Protein AF-A0A7X0JDH4-F1 (afdb_monomer_lite)

Secondary structure (DSSP, 8-state):
----PPPPHHHHHHHHHHHHHHHHHHHHHHHHSTTGGG-HHHHHHHHHHHHHHHHHHHHHHHHHHHTT--SHHHHHHHHHHHHHHHHHHHHHHHHHHHH-SGGGGTTHHHHHHHHHHHHHHHHHHHHHHHHHHHHHS-----S-STTSTTSS----

Structure (mmCIF, N/CA/C/O backbone):
data_AF-A0A7X0JDH4-F1
#
_entry.id   AF-A0A7X0JDH4-F1
#
loop_
_atom_site.group_PDB
_atom_site.id
_atom_site.type_symbol
_atom_site.label_atom_id
_atom_site.label_alt_id
_atom_site.label_comp_id
_atom_site.label_asym_id
_atom_site.label_entity_id
_atom_site.label_seq_id
_atom_site.pdbx_PDB_ins_code
_atom_site.Cartn_x
_atom_site.Cartn_y
_atom_site.Cartn_z
_atom_site.occupancy
_atom_site.B_iso_or_equiv
_atom_site.auth_seq_id
_atom_site.auth_comp_id
_atom_site.auth_asym_id
_atom_site.auth_atom_id
_atom_site.pdbx_PDB_model_num
ATOM 1 N N . MET A 1 1 ? 18.873 31.827 -4.641 1.00 37.28 1 MET A N 1
ATOM 2 C CA . MET A 1 1 ? 17.718 31.047 -5.136 1.00 37.28 1 MET A CA 1
ATOM 3 C C . MET A 1 1 ? 18.143 29.590 -5.223 1.00 37.28 1 MET A C 1
ATOM 5 O O . MET A 1 1 ? 18.800 29.205 -6.179 1.00 37.28 1 MET A O 1
ATOM 9 N N . THR A 1 2 ? 17.878 28.804 -4.184 1.00 42.50 2 THR A N 1
ATOM 10 C CA . THR A 1 2 ? 18.167 27.365 -4.154 1.00 42.50 2 THR A CA 1
ATOM 11 C C . THR A 1 2 ? 17.162 26.661 -5.059 1.00 42.50 2 THR A C 1
ATOM 13 O O . THR A 1 2 ? 16.007 26.462 -4.687 1.00 42.50 2 THR A O 1
ATOM 16 N N . GLY A 1 3 ? 17.576 26.345 -6.287 1.00 46.75 3 GLY A N 1
ATOM 17 C CA . GLY A 1 3 ? 16.798 25.482 -7.167 1.00 46.75 3 GLY A CA 1
ATOM 18 C C . GLY A 1 3 ? 16.608 24.139 -6.473 1.00 46.75 3 GLY A C 1
ATOM 19 O O . GLY A 1 3 ? 17.588 23.461 -6.175 1.00 46.75 3 GLY A O 1
ATOM 20 N N . LYS A 1 4 ? 15.363 23.769 -6.157 1.00 49.62 4 LYS A N 1
ATOM 21 C CA . LYS A 1 4 ? 15.059 22.412 -5.694 1.00 49.62 4 LYS A CA 1
ATOM 22 C C . LYS A 1 4 ? 15.510 21.458 -6.799 1.00 49.62 4 LYS A C 1
ATOM 24 O O . LYS A 1 4 ? 14.897 21.452 -7.865 1.00 49.62 4 LYS A O 1
ATOM 29 N N . MET A 1 5 ? 16.581 20.698 -6.565 1.00 58.62 5 MET A N 1
ATOM 30 C CA . MET A 1 5 ? 16.948 19.584 -7.438 1.00 58.62 5 MET A CA 1
ATOM 31 C C . MET A 1 5 ? 15.709 18.704 -7.617 1.00 58.62 5 MET A C 1
ATOM 33 O O . MET A 1 5 ? 15.081 18.299 -6.636 1.00 58.62 5 MET A O 1
ATOM 37 N N . GLN A 1 6 ? 15.308 18.478 -8.869 1.00 76.00 6 GLN A N 1
ATOM 38 C CA . GLN A 1 6 ? 14.227 17.549 -9.167 1.00 76.00 6 GLN A CA 1
ATOM 39 C C . GLN A 1 6 ? 14.699 16.145 -8.798 1.00 76.00 6 GLN A C 1
ATOM 41 O O . GLN A 1 6 ? 15.737 15.705 -9.283 1.00 76.00 6 GLN A O 1
ATOM 46 N N . GLN A 1 7 ? 13.938 15.465 -7.942 1.00 80.44 7 GLN A N 1
ATOM 47 C CA . GLN A 1 7 ? 14.248 14.096 -7.545 1.00 80.44 7 GLN A CA 1
ATOM 48 C C . GLN A 1 7 ? 14.288 13.167 -8.765 1.00 80.44 7 GLN A C 1
ATOM 50 O O . GLN A 1 7 ? 13.411 13.248 -9.640 1.00 80.44 7 GLN A O 1
ATOM 55 N N . THR A 1 8 ? 15.253 12.249 -8.794 1.00 87.69 8 THR A N 1
ATOM 56 C CA . THR A 1 8 ? 15.337 11.210 -9.828 1.00 87.69 8 THR A CA 1
ATOM 57 C C . THR A 1 8 ? 14.169 10.221 -9.717 1.00 87.69 8 THR A C 1
ATOM 59 O O . THR A 1 8 ? 13.437 10.179 -8.723 1.00 87.69 8 THR A O 1
ATOM 62 N N . LYS A 1 9 ? 13.939 9.407 -10.759 1.00 88.19 9 LYS A N 1
ATOM 63 C CA . LYS A 1 9 ? 12.885 8.375 -10.716 1.00 88.19 9 LYS A CA 1
ATOM 64 C C . LYS A 1 9 ? 13.132 7.365 -9.575 1.00 88.19 9 LYS A C 1
ATOM 66 O O . LYS A 1 9 ? 12.176 7.125 -8.834 1.00 88.19 9 LYS A O 1
ATOM 71 N N . PRO A 1 10 ? 14.358 6.845 -9.361 1.00 89.06 10 PRO A N 1
ATOM 72 C CA . PRO A 1 10 ? 14.675 6.027 -8.187 1.00 89.06 10 PRO A CA 1
ATOM 73 C C . PRO A 1 10 ? 14.413 6.723 -6.847 1.00 89.06 10 PRO A C 1
ATOM 75 O O . PRO A 1 10 ? 13.790 6.134 -5.965 1.00 89.06 10 PRO A O 1
ATOM 78 N N . GLU A 1 11 ? 14.804 7.991 -6.693 1.00 90.88 11 GLU A N 1
ATOM 79 C CA . GLU A 1 11 ? 14.575 8.744 -5.449 1.00 90.88 11 GLU A CA 1
ATOM 80 C C . GLU A 1 11 ? 13.083 8.930 -5.152 1.00 90.88 11 GLU A C 1
ATOM 82 O O . GLU A 1 11 ? 12.639 8.789 -4.007 1.00 90.88 11 GLU A O 1
ATOM 87 N N . ARG A 1 12 ? 12.284 9.210 -6.188 1.00 91.81 12 ARG A N 1
ATOM 88 C CA . ARG A 1 12 ? 10.823 9.300 -6.065 1.00 91.81 12 ARG A CA 1
ATOM 89 C C . ARG A 1 12 ? 10.209 7.947 -5.719 1.00 91.81 12 ARG A C 1
ATOM 91 O O . ARG A 1 12 ? 9.334 7.901 -4.857 1.00 91.81 12 ARG A O 1
ATOM 98 N N . LEU A 1 13 ? 10.670 6.861 -6.346 1.00 93.19 13 LEU A N 1
ATOM 99 C CA . LEU A 1 13 ? 10.230 5.500 -6.029 1.00 93.19 13 LEU A CA 1
ATOM 100 C C . LEU A 1 13 ? 10.500 5.171 -4.555 1.00 93.19 13 LEU A C 1
ATOM 102 O O . LEU A 1 13 ? 9.583 4.770 -3.836 1.00 93.19 13 LEU A O 1
ATOM 106 N N . ALA A 1 14 ? 11.725 5.415 -4.086 1.00 94.19 14 ALA A N 1
ATOM 107 C CA . ALA A 1 14 ? 12.122 5.199 -2.698 1.00 94.19 14 ALA A CA 1
ATOM 108 C C . ALA A 1 14 ? 11.300 6.060 -1.726 1.00 94.19 14 ALA A C 1
ATOM 110 O O . ALA A 1 14 ? 10.807 5.552 -0.720 1.00 94.19 14 ALA A O 1
ATOM 111 N N . SER A 1 15 ? 11.076 7.336 -2.058 1.00 95.00 15 SER A N 1
ATOM 112 C CA . SER A 1 15 ? 10.285 8.260 -1.233 1.00 95.00 15 SER A CA 1
ATOM 113 C C . SER A 1 15 ? 8.836 7.790 -1.067 1.00 95.00 15 SER A C 1
ATOM 115 O O . SER A 1 15 ? 8.317 7.771 0.049 1.00 95.00 15 SER A O 1
ATOM 117 N N . TRP A 1 16 ? 8.181 7.363 -2.153 1.00 96.44 16 TRP A N 1
ATOM 118 C CA . TRP A 1 16 ? 6.817 6.830 -2.079 1.00 96.44 16 TRP A CA 1
ATOM 119 C C . TRP A 1 16 ? 6.743 5.522 -1.294 1.00 96.44 16 TRP A C 1
ATOM 121 O O . TRP A 1 16 ? 5.837 5.345 -0.480 1.00 96.44 16 TRP A O 1
ATOM 131 N N . THR A 1 17 ? 7.718 4.637 -1.502 1.00 97.56 17 THR A N 1
ATOM 132 C CA . THR A 1 17 ? 7.833 3.366 -0.776 1.00 97.56 17 THR A CA 1
ATOM 133 C C . THR A 1 17 ? 7.938 3.615 0.724 1.00 97.56 17 THR A C 1
ATOM 135 O O . THR A 1 17 ? 7.154 3.075 1.502 1.00 97.56 17 THR A O 1
ATOM 138 N N . ALA A 1 18 ? 8.857 4.493 1.134 1.00 97.81 18 ALA A N 1
ATOM 139 C CA . ALA A 1 18 ? 9.057 4.853 2.532 1.00 97.81 18 ALA A CA 1
ATOM 140 C C . ALA A 1 18 ? 7.799 5.484 3.148 1.00 97.81 18 ALA A C 1
ATOM 142 O O . ALA A 1 18 ? 7.426 5.134 4.267 1.00 97.81 18 ALA A O 1
ATOM 143 N N . ALA A 1 19 ? 7.108 6.362 2.413 1.00 97.94 19 ALA A N 1
ATOM 144 C CA . ALA A 1 19 ? 5.871 6.979 2.884 1.00 97.94 19 ALA A CA 1
ATOM 145 C C . ALA A 1 19 ? 4.769 5.941 3.153 1.00 97.94 19 ALA A C 1
ATOM 147 O O . ALA A 1 19 ? 4.132 5.986 4.205 1.00 97.94 19 ALA A O 1
ATOM 148 N N . ILE A 1 20 ? 4.565 4.985 2.239 1.00 98.38 20 ILE A N 1
ATOM 149 C CA . ILE A 1 20 ? 3.580 3.908 2.419 1.00 98.38 20 ILE A CA 1
ATOM 150 C C . ILE A 1 20 ? 3.937 3.045 3.629 1.00 98.38 20 ILE A C 1
ATOM 152 O O . ILE A 1 20 ? 3.083 2.808 4.484 1.00 98.38 20 ILE A O 1
ATOM 156 N N . LEU A 1 21 ? 5.193 2.599 3.717 1.00 98.50 21 LEU A N 1
ATOM 157 C CA . LEU A 1 21 ? 5.640 1.725 4.802 1.00 98.50 21 LEU A CA 1
ATOM 158 C C . LEU A 1 21 ? 5.510 2.401 6.167 1.00 98.50 21 LEU A C 1
ATOM 160 O O . LEU A 1 21 ? 5.047 1.760 7.104 1.00 98.50 21 LEU A O 1
ATOM 164 N N . ARG A 1 22 ? 5.820 3.698 6.256 1.00 98.38 22 ARG A N 1
ATOM 165 C CA . ARG A 1 22 ? 5.637 4.475 7.484 1.00 98.38 22 ARG A CA 1
ATOM 166 C C . ARG A 1 22 ? 4.169 4.571 7.897 1.00 98.38 22 ARG A C 1
ATOM 168 O O . ARG A 1 22 ? 3.850 4.336 9.053 1.00 98.38 22 ARG A O 1
ATOM 175 N N . ILE A 1 23 ? 3.262 4.859 6.959 1.00 98.06 23 ILE A N 1
ATOM 176 C CA . ILE A 1 23 ? 1.820 4.910 7.261 1.00 98.06 23 ILE A CA 1
ATOM 177 C C . ILE A 1 23 ? 1.322 3.549 7.768 1.00 98.06 23 ILE A C 1
ATOM 179 O O . ILE A 1 23 ? 0.498 3.498 8.683 1.00 98.06 23 ILE A O 1
ATOM 183 N N . ILE A 1 24 ? 1.802 2.454 7.168 1.00 97.88 24 ILE A N 1
ATOM 184 C CA . ILE A 1 24 ? 1.472 1.092 7.602 1.00 97.88 24 ILE A CA 1
ATOM 185 C C . ILE A 1 24 ? 1.999 0.834 9.015 1.00 97.88 24 ILE A C 1
ATOM 187 O O . ILE A 1 24 ? 1.242 0.356 9.855 1.00 97.88 24 ILE A O 1
ATOM 191 N N . GLU A 1 25 ? 3.259 1.169 9.283 1.00 97.94 25 GLU A N 1
ATOM 192 C CA . GLU A 1 25 ? 3.889 0.998 10.592 1.00 97.94 25 GLU A CA 1
ATOM 193 C C . GLU A 1 25 ? 3.148 1.779 11.684 1.00 97.94 25 GLU A C 1
ATOM 195 O O . GLU A 1 25 ? 2.697 1.178 12.662 1.00 97.94 25 GLU A O 1
ATOM 200 N N . ASP A 1 26 ? 2.913 3.078 11.472 1.00 96.25 26 ASP A N 1
ATOM 201 C CA . ASP A 1 26 ? 2.183 3.944 12.406 1.00 96.25 26 ASP A 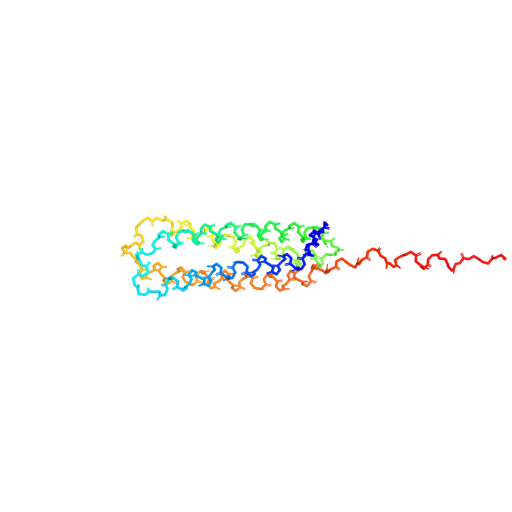CA 1
ATOM 202 C C . ASP A 1 26 ? 0.787 3.374 12.708 1.00 96.25 26 ASP A C 1
ATOM 204 O O . ASP A 1 26 ? 0.326 3.318 13.853 1.00 96.25 26 ASP A O 1
ATOM 208 N N . LYS A 1 27 ? 0.112 2.872 11.671 1.00 94.31 27 LYS A N 1
ATOM 209 C CA . LYS A 1 27 ? -1.199 2.250 11.818 1.00 94.31 27 LYS A CA 1
ATOM 210 C C . LYS A 1 27 ? -1.150 0.925 12.576 1.00 94.31 27 LYS A C 1
ATOM 212 O O . LYS A 1 27 ? -2.051 0.653 13.369 1.00 94.31 27 LYS A O 1
ATOM 217 N N . GLN A 1 28 ? -0.147 0.089 12.326 1.00 94.94 28 GLN A N 1
ATOM 218 C CA . GLN A 1 28 ? 0.027 -1.164 13.054 1.00 94.94 28 GLN A CA 1
ATOM 219 C C . GLN A 1 28 ? 0.313 -0.921 14.534 1.00 94.94 28 GLN A C 1
ATOM 221 O O . GLN A 1 28 ? -0.211 -1.654 15.370 1.00 94.94 28 GLN A O 1
ATOM 226 N N . VAL A 1 29 ? 1.086 0.117 14.867 1.00 94.62 29 VAL A N 1
ATOM 227 C CA . VAL A 1 29 ? 1.282 0.542 16.259 1.00 94.62 29 VAL A CA 1
ATOM 228 C C . VAL A 1 29 ? -0.068 0.851 16.901 1.00 94.62 29 VAL A C 1
ATOM 230 O O . VAL A 1 29 ? -0.386 0.261 17.930 1.00 94.62 29 VAL A O 1
ATOM 233 N N . LEU A 1 30 ? -0.905 1.674 16.257 1.00 91.56 30 LEU A N 1
ATOM 234 C CA . LEU A 1 30 ? -2.245 1.991 16.769 1.00 91.56 30 LEU A CA 1
ATOM 235 C C . LEU A 1 30 ? -3.140 0.759 16.922 1.00 91.56 30 LEU A C 1
ATOM 237 O O . LEU A 1 30 ? -3.852 0.646 17.915 1.00 91.56 30 LEU A O 1
ATOM 241 N N . LEU A 1 31 ? -3.107 -0.169 15.961 1.00 90.62 31 LEU A N 1
ATOM 242 C CA . LEU A 1 31 ? -3.880 -1.410 16.039 1.00 90.62 31 LEU A CA 1
ATOM 243 C C . LEU A 1 31 ? -3.431 -2.303 17.198 1.00 90.62 31 LEU A C 1
ATOM 245 O O . LEU A 1 31 ? -4.251 -3.064 17.691 1.00 90.62 31 LEU A O 1
ATOM 249 N N . ARG A 1 32 ? -2.171 -2.235 17.639 1.00 90.75 32 ARG A N 1
ATOM 250 C CA . ARG A 1 32 ? -1.635 -3.050 18.746 1.00 90.75 32 ARG A CA 1
ATOM 251 C C . ARG A 1 32 ? -1.852 -2.428 20.127 1.00 90.75 32 ARG A C 1
ATOM 253 O O . ARG A 1 32 ? -1.617 -3.110 21.122 1.00 90.75 32 ARG A O 1
ATOM 260 N N . LEU A 1 33 ? -2.280 -1.167 20.209 1.00 89.25 33 LEU A N 1
ATOM 261 C CA . LEU A 1 33 ? -2.505 -0.509 21.493 1.00 89.25 33 LEU A CA 1
ATOM 262 C C . LEU A 1 33 ? -3.643 -1.181 22.281 1.00 89.25 33 LEU A C 1
ATOM 264 O O . LEU A 1 33 ? -4.675 -1.544 21.702 1.00 89.25 33 LEU A O 1
ATOM 268 N N . PRO A 1 34 ? -3.517 -1.277 23.616 1.00 80.31 34 PRO A N 1
ATOM 269 C CA . PRO A 1 34 ? -4.667 -1.522 24.475 1.00 80.31 34 PRO A CA 1
ATOM 270 C C . PRO A 1 34 ? -5.744 -0.467 24.187 1.00 80.31 34 PRO A C 1
ATOM 272 O O . PRO A 1 34 ? -5.435 0.715 24.072 1.00 80.31 34 PRO A O 1
ATOM 275 N N . ALA A 1 35 ? -7.002 -0.889 24.042 1.00 81.94 35 ALA A N 1
ATOM 276 C CA . ALA A 1 35 ? -8.119 -0.015 23.666 1.00 81.94 35 ALA A CA 1
ATOM 277 C C . ALA A 1 35 ? -8.003 0.649 22.274 1.00 81.94 35 ALA A C 1
ATOM 279 O O . ALA A 1 35 ? -8.571 1.720 22.054 1.00 81.94 35 ALA A O 1
ATOM 280 N N . ALA A 1 36 ? -7.357 -0.002 21.297 1.00 80.19 36 ALA A N 1
ATOM 281 C CA . ALA A 1 36 ? -7.319 0.457 19.902 1.00 80.19 36 ALA A CA 1
ATOM 282 C C . ALA A 1 36 ? -8.709 0.799 19.310 1.00 80.19 36 ALA A C 1
ATOM 284 O O . ALA A 1 36 ? -8.822 1.684 18.459 1.00 80.19 36 ALA A O 1
ATOM 285 N N . SER A 1 37 ? -9.776 0.164 19.814 1.00 80.25 37 SER A N 1
ATOM 286 C CA . SER A 1 37 ? -11.180 0.452 19.481 1.00 80.25 37 SER A CA 1
ATOM 287 C C . SER A 1 37 ? -11.634 1.872 19.830 1.00 80.25 37 SER A C 1
ATOM 289 O O . SER A 1 37 ? -12.652 2.329 19.322 1.00 80.25 37 SER A O 1
ATOM 291 N N . THR A 1 38 ? -10.884 2.600 20.657 1.00 84.06 38 THR A N 1
ATOM 292 C CA . THR A 1 38 ? -11.146 4.008 20.998 1.00 84.06 38 THR A CA 1
ATOM 293 C C . THR A 1 38 ? -10.467 4.983 20.031 1.00 84.06 38 THR A C 1
ATOM 295 O O . THR A 1 38 ? -10.834 6.154 19.955 1.00 84.06 38 THR A O 1
ATOM 298 N N . HIS A 1 39 ? -9.525 4.504 19.212 1.00 85.75 39 HIS A N 1
ATOM 299 C CA . HIS A 1 39 ? -8.757 5.307 18.256 1.00 85.75 39 HIS A CA 1
ATOM 300 C C . HIS A 1 39 ? -9.343 5.275 16.833 1.00 85.75 39 HIS A C 1
ATOM 302 O O . HIS A 1 39 ? -8.622 5.474 15.851 1.00 85.75 39 HIS A O 1
ATOM 308 N N . VAL A 1 40 ? -10.655 5.048 16.692 1.00 82.00 40 VAL A N 1
ATOM 309 C CA . VAL A 1 40 ? -11.339 4.939 15.387 1.00 82.00 40 VAL A CA 1
ATOM 310 C C . VAL A 1 40 ? -11.049 6.124 14.453 1.00 82.00 40 VAL A C 1
ATOM 312 O O . VAL A 1 40 ? -10.706 5.866 13.294 1.00 82.00 40 VAL A O 1
ATOM 315 N N . PRO A 1 41 ? -11.090 7.400 14.901 1.00 85.88 41 PRO A N 1
ATOM 316 C CA . PRO A 1 41 ? -10.778 8.529 14.022 1.00 85.88 41 PRO A CA 1
ATOM 317 C C . PRO A 1 41 ? -9.338 8.504 13.493 1.00 85.88 41 PRO A C 1
ATOM 319 O O . PRO A 1 41 ? -9.107 8.742 12.306 1.00 85.88 41 PRO A O 1
ATOM 322 N N . ALA A 1 42 ? -8.364 8.157 14.339 1.00 89.12 42 ALA A N 1
ATOM 323 C CA . ALA A 1 42 ? -6.963 8.057 13.933 1.00 89.12 42 ALA A CA 1
ATOM 324 C C . ALA A 1 42 ? -6.761 6.914 12.926 1.00 89.12 42 ALA A C 1
ATOM 326 O O . ALA A 1 42 ? -6.153 7.102 11.871 1.00 89.12 42 ALA A O 1
ATOM 327 N N . LEU A 1 43 ? -7.353 5.746 13.184 1.00 88.69 43 LEU A N 1
ATOM 328 C CA . LEU A 1 43 ? -7.281 4.595 12.281 1.00 88.69 43 LEU A CA 1
ATOM 329 C C . LEU A 1 43 ? -7.934 4.868 10.921 1.00 88.69 43 LEU A C 1
ATOM 331 O O . LEU A 1 43 ? -7.419 4.399 9.897 1.00 88.69 43 LEU A O 1
ATOM 335 N N . ALA A 1 44 ? -9.029 5.634 10.900 1.00 87.69 44 ALA A N 1
ATOM 336 C CA . ALA A 1 44 ? -9.669 6.116 9.679 1.00 87.69 44 ALA A CA 1
ATOM 337 C C . ALA A 1 44 ? -8.778 7.112 8.920 1.00 87.69 44 ALA A C 1
ATOM 339 O O . ALA A 1 44 ? -8.616 6.979 7.707 1.00 87.69 44 ALA A O 1
ATOM 340 N N . SER A 1 45 ? -8.130 8.043 9.626 1.00 90.81 45 SER A N 1
ATOM 341 C CA . SER A 1 45 ? -7.152 8.962 9.030 1.00 90.81 45 SER A CA 1
ATOM 342 C C . SER A 1 45 ? -6.002 8.201 8.360 1.00 90.81 45 SER A C 1
ATOM 344 O O . SER A 1 45 ? -5.716 8.430 7.183 1.00 90.81 45 SER A O 1
ATOM 346 N N . HIS A 1 46 ? -5.421 7.204 9.038 1.00 93.06 46 HIS A N 1
ATOM 347 C CA . HIS A 1 46 ? -4.384 6.359 8.440 1.00 93.06 46 HIS A CA 1
ATOM 348 C C . HIS A 1 46 ? -4.895 5.536 7.248 1.00 93.06 46 HIS A C 1
ATOM 350 O O . HIS A 1 46 ? -4.149 5.372 6.286 1.00 93.06 46 HIS A O 1
ATOM 356 N N . ARG A 1 47 ? -6.154 5.046 7.254 1.00 91.62 47 ARG A N 1
ATOM 357 C CA . ARG A 1 47 ? -6.753 4.416 6.050 1.00 91.62 47 ARG A CA 1
ATOM 358 C C . ARG A 1 47 ? -6.692 5.378 4.870 1.00 91.62 47 ARG A C 1
ATOM 360 O O . ARG A 1 47 ? -6.164 5.023 3.825 1.00 91.62 47 ARG A O 1
ATOM 367 N N . TRP A 1 48 ? -7.187 6.596 5.062 1.00 93.19 48 TRP A N 1
ATOM 368 C CA . TRP A 1 48 ? -7.255 7.594 4.000 1.00 93.19 48 TRP A CA 1
ATOM 369 C C . TRP A 1 48 ? -5.875 8.024 3.494 1.00 93.19 48 TRP A C 1
ATOM 371 O O . TRP A 1 48 ? -5.663 8.176 2.289 1.00 93.19 48 TRP A O 1
ATOM 381 N N . GLN A 1 49 ? -4.916 8.210 4.403 1.00 95.94 49 GLN A N 1
ATOM 382 C CA . GLN A 1 49 ? -3.530 8.501 4.040 1.00 95.94 49 GLN A CA 1
ATOM 383 C C . GLN A 1 49 ? -2.920 7.361 3.220 1.00 95.94 49 GLN A C 1
ATOM 385 O O . GLN A 1 49 ? -2.314 7.632 2.183 1.00 95.94 49 GLN A O 1
ATOM 390 N N . LEU A 1 50 ? -3.137 6.108 3.633 1.00 96.69 50 LEU A N 1
ATOM 391 C CA . LEU A 1 50 ? -2.641 4.932 2.921 1.00 96.69 50 LEU A CA 1
ATOM 392 C C . LEU A 1 50 ? -3.244 4.827 1.518 1.00 96.69 50 LEU A C 1
ATOM 394 O O . LEU A 1 50 ? -2.500 4.654 0.557 1.00 96.69 50 LEU A O 1
ATOM 398 N N . THR A 1 51 ? -4.562 5.008 1.379 1.00 96.06 51 THR A N 1
ATOM 399 C CA . THR A 1 51 ? -5.246 5.040 0.075 1.00 96.06 51 THR A CA 1
ATOM 400 C C . THR A 1 51 ? -4.618 6.064 -0.856 1.00 96.06 51 THR A C 1
ATOM 402 O O . THR A 1 51 ? -4.230 5.727 -1.972 1.00 96.06 51 THR A O 1
ATOM 405 N N . LYS A 1 52 ? -4.439 7.303 -0.391 1.00 96.62 52 LYS A N 1
ATOM 406 C CA . LYS A 1 52 ? -3.813 8.354 -1.203 1.00 96.62 52 LYS A CA 1
ATOM 407 C C . LYS A 1 52 ? -2.372 8.010 -1.581 1.00 96.62 52 LYS A C 1
ATOM 409 O O . LYS A 1 52 ? -1.993 8.189 -2.737 1.00 96.62 52 LYS A O 1
ATOM 414 N N . ALA A 1 53 ? -1.580 7.513 -0.633 1.00 97.44 53 ALA A N 1
ATOM 415 C CA . ALA A 1 53 ? -0.185 7.158 -0.871 1.00 97.44 53 ALA A CA 1
ATOM 416 C C . ALA A 1 53 ? -0.051 6.025 -1.903 1.00 97.44 53 ALA A C 1
ATOM 418 O O . ALA A 1 53 ? 0.729 6.158 -2.845 1.00 97.44 53 ALA A O 1
ATOM 419 N N . VAL A 1 54 ? -0.856 4.964 -1.784 1.00 97.56 54 VAL A N 1
ATOM 420 C CA . VAL A 1 54 ? -0.858 3.837 -2.730 1.00 97.56 54 VAL A CA 1
ATOM 421 C C . VAL A 1 54 ? -1.362 4.263 -4.108 1.00 97.56 54 VAL A C 1
ATOM 423 O O . VAL A 1 54 ? -0.741 3.896 -5.101 1.00 97.56 54 VAL A O 1
ATOM 426 N N . CYS A 1 55 ? -2.404 5.095 -4.204 1.00 96.62 55 CYS A N 1
ATOM 427 C CA . CYS A 1 55 ? -2.859 5.630 -5.493 1.00 96.62 55 CYS A CA 1
ATOM 428 C C . CYS A 1 55 ? -1.769 6.456 -6.196 1.00 96.62 55 CYS A C 1
ATOM 430 O O . CYS A 1 55 ? -1.534 6.275 -7.393 1.00 96.62 55 CYS A O 1
ATOM 432 N N . ASN A 1 56 ? -1.069 7.323 -5.458 1.00 96.06 56 ASN A N 1
ATOM 433 C CA . ASN A 1 56 ? 0.024 8.133 -6.004 1.00 96.06 56 ASN A CA 1
ATOM 434 C C . ASN A 1 56 ? 1.221 7.276 -6.431 1.00 96.06 56 ASN A C 1
ATOM 436 O O . ASN A 1 56 ? 1.769 7.477 -7.515 1.00 96.06 56 ASN A O 1
ATOM 440 N N . TYR A 1 57 ? 1.606 6.306 -5.600 1.00 96.06 57 TYR A N 1
ATOM 441 C CA . TYR A 1 57 ? 2.663 5.346 -5.905 1.00 96.06 57 TYR A CA 1
ATOM 442 C C . TYR A 1 57 ? 2.324 4.521 -7.149 1.00 96.06 57 TYR A C 1
ATOM 444 O O . TYR A 1 57 ? 3.129 4.457 -8.076 1.00 96.06 57 TYR A O 1
ATOM 452 N N . ARG A 1 58 ? 1.100 3.989 -7.230 1.00 95.81 58 ARG A N 1
ATOM 453 C CA . ARG A 1 58 ? 0.593 3.259 -8.395 1.00 95.81 58 ARG A CA 1
ATOM 454 C C . ARG A 1 58 ? 0.662 4.094 -9.662 1.00 95.81 58 ARG A C 1
ATOM 456 O O . ARG A 1 58 ? 1.197 3.643 -10.672 1.00 95.81 58 A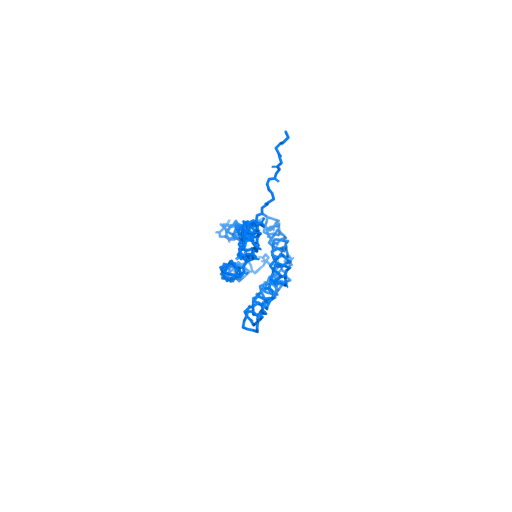RG A O 1
ATOM 463 N N . TRP A 1 59 ? 0.138 5.316 -9.612 1.00 95.06 59 TRP A N 1
ATOM 464 C CA . TRP A 1 59 ? 0.181 6.223 -10.754 1.00 95.06 59 TRP A CA 1
ATOM 465 C C . TRP A 1 59 ? 1.623 6.502 -11.198 1.00 95.06 59 TRP A C 1
ATOM 467 O O . TRP A 1 59 ? 1.923 6.440 -12.394 1.00 95.06 59 TRP A O 1
ATOM 477 N N . PHE A 1 60 ? 2.527 6.750 -10.245 1.00 93.56 60 PHE A N 1
ATOM 478 C CA . PHE A 1 60 ? 3.940 6.986 -10.525 1.00 93.56 60 PHE A CA 1
ATOM 479 C C . PHE A 1 60 ? 4.611 5.771 -11.177 1.00 93.56 60 PHE A C 1
ATOM 481 O O . PHE A 1 60 ? 5.217 5.931 -12.234 1.00 93.56 60 PHE A O 1
ATOM 488 N N . VAL A 1 61 ? 4.484 4.575 -10.591 1.00 91.50 61 VAL A N 1
ATOM 489 C CA . VAL A 1 61 ? 5.103 3.342 -11.107 1.00 91.50 61 VAL A CA 1
ATOM 490 C C . VAL A 1 61 ? 4.612 3.049 -12.524 1.00 91.50 61 VAL A C 1
ATOM 492 O O . VAL A 1 61 ? 5.433 2.885 -13.426 1.00 91.50 61 VAL A O 1
ATOM 495 N N . LYS A 1 62 ? 3.293 3.087 -12.762 1.00 91.31 62 LYS A N 1
ATOM 496 C CA . LYS A 1 62 ? 2.713 2.849 -14.097 1.00 91.31 62 LYS A CA 1
ATOM 497 C C . LYS A 1 62 ? 3.233 3.855 -15.125 1.00 91.31 62 LYS A C 1
ATOM 499 O O . LYS A 1 62 ? 3.666 3.461 -16.204 1.00 91.31 62 LYS A O 1
ATOM 504 N N . SER A 1 63 ? 3.255 5.141 -14.772 1.00 89.12 63 SER A N 1
ATOM 505 C CA . SER A 1 63 ? 3.745 6.201 -15.666 1.00 89.12 63 SER A CA 1
ATOM 506 C C . SER A 1 63 ? 5.245 6.076 -15.948 1.00 89.12 63 SER A C 1
ATOM 508 O O . SER A 1 63 ? 5.695 6.285 -17.074 1.00 89.12 63 SER A O 1
ATOM 510 N N . ALA A 1 64 ? 6.036 5.727 -14.931 1.00 87.62 64 ALA A N 1
ATOM 511 C CA . ALA A 1 64 ? 7.479 5.591 -15.053 1.00 87.62 64 ALA A CA 1
ATOM 512 C C . ALA A 1 64 ? 7.869 4.377 -15.908 1.00 87.62 64 ALA A C 1
ATOM 514 O O . ALA A 1 64 ? 8.771 4.504 -16.736 1.00 87.62 64 ALA A O 1
ATOM 515 N N . LEU A 1 65 ? 7.187 3.239 -15.740 1.00 85.31 65 LEU A N 1
ATOM 516 C CA . LEU A 1 65 ? 7.461 2.007 -16.484 1.00 85.31 6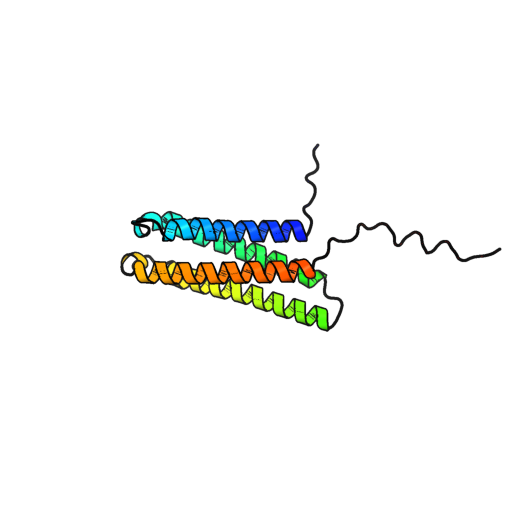5 LEU A CA 1
ATOM 517 C C . LEU A 1 65 ? 6.956 2.064 -17.931 1.00 85.31 65 LEU A C 1
ATOM 519 O O . LEU A 1 65 ? 7.678 1.645 -18.833 1.00 85.31 65 LEU A O 1
ATOM 523 N N . ALA A 1 66 ? 5.779 2.650 -18.184 1.00 80.06 66 ALA A N 1
ATOM 524 C CA . ALA A 1 66 ? 5.253 2.807 -19.546 1.00 80.06 66 ALA A CA 1
ATOM 525 C C . ALA A 1 66 ? 6.217 3.588 -20.462 1.00 80.06 66 ALA A C 1
ATOM 527 O O . ALA A 1 66 ? 6.334 3.293 -21.647 1.00 80.06 66 ALA A O 1
ATOM 528 N N . ALA A 1 67 ? 6.969 4.539 -19.899 1.00 74.88 67 ALA A N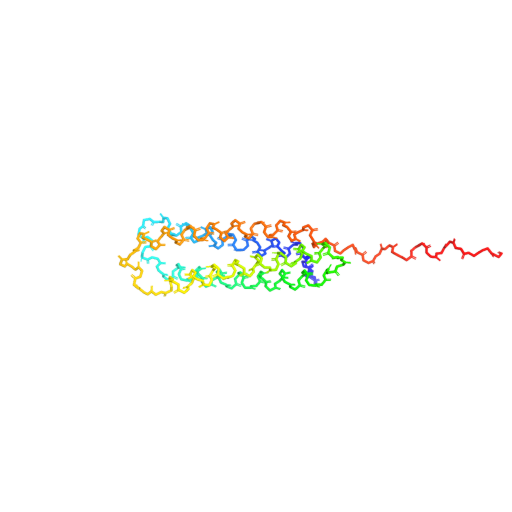 1
ATOM 529 C CA . ALA A 1 67 ? 7.975 5.310 -20.626 1.00 74.88 67 ALA A CA 1
ATOM 530 C C . ALA A 1 67 ? 9.271 4.531 -20.959 1.00 74.88 67 ALA A C 1
ATOM 532 O O . ALA A 1 67 ? 10.138 5.083 -21.636 1.00 74.88 67 ALA A O 1
ATOM 533 N N . HIS A 1 68 ? 9.444 3.295 -20.472 1.00 68.69 68 HIS A N 1
ATOM 534 C CA . HIS A 1 68 ? 10.688 2.518 -20.597 1.00 68.69 68 HIS A CA 1
ATOM 535 C C . HIS A 1 68 ? 10.565 1.214 -21.399 1.00 68.69 68 HIS A C 1
ATOM 537 O O . HIS A 1 68 ? 11.559 0.503 -21.515 1.00 68.69 68 HIS A O 1
ATOM 543 N N . ALA A 1 69 ? 9.417 0.922 -22.014 1.00 65.38 69 ALA A N 1
ATOM 544 C CA . ALA A 1 69 ? 9.238 -0.254 -22.870 1.00 65.38 69 ALA A CA 1
ATOM 545 C C . ALA A 1 69 ? 10.279 -0.298 -24.018 1.00 65.38 69 ALA A C 1
ATOM 547 O O . ALA A 1 69 ? 10.341 0.617 -24.840 1.00 65.38 69 ALA A O 1
ATOM 548 N N . ARG A 1 70 ? 11.127 -1.342 -24.059 1.00 65.88 70 ARG A N 1
ATOM 549 C CA . ARG A 1 70 ? 12.283 -1.4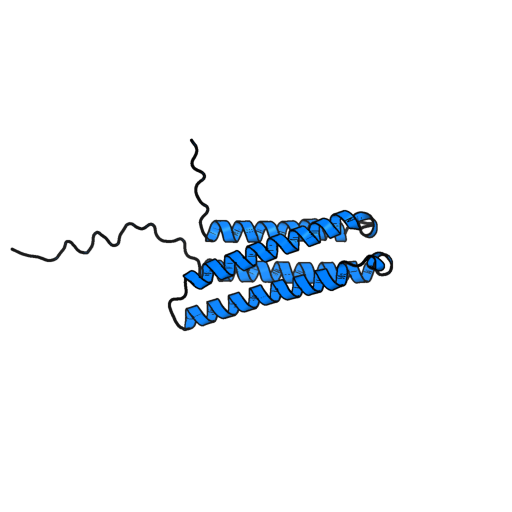48 -24.986 1.00 65.88 70 ARG A CA 1
ATOM 550 C C . ARG A 1 70 ? 12.431 -2.800 -25.699 1.00 65.88 70 ARG A C 1
ATOM 552 O O . ARG A 1 70 ? 12.999 -2.829 -26.785 1.00 65.88 70 ARG A O 1
ATOM 559 N N . SER A 1 71 ? 11.959 -3.911 -25.123 1.00 66.69 71 SER A N 1
ATOM 560 C CA . SER A 1 71 ? 12.053 -5.267 -25.705 1.00 66.69 71 SER A CA 1
ATOM 561 C C . SER A 1 71 ? 10.908 -6.168 -25.224 1.00 66.69 71 SER A C 1
ATOM 563 O O . SER A 1 71 ? 10.242 -5.833 -24.250 1.00 66.69 71 SER A O 1
ATOM 565 N N . ALA A 1 72 ? 10.669 -7.318 -25.869 1.00 70.75 72 ALA A N 1
ATOM 566 C CA . ALA A 1 72 ? 9.555 -8.212 -25.518 1.00 70.75 72 ALA A CA 1
ATOM 567 C C . ALA A 1 72 ? 9.632 -8.759 -24.076 1.00 70.75 72 ALA A C 1
ATOM 569 O O . ALA A 1 72 ? 8.631 -8.752 -23.361 1.00 70.75 72 ALA A O 1
ATOM 570 N N . ASP A 1 73 ? 10.814 -9.178 -23.617 1.00 72.94 73 ASP A N 1
ATOM 571 C CA . ASP A 1 73 ? 11.015 -9.658 -22.239 1.00 72.94 73 ASP A CA 1
ATOM 572 C C . ASP A 1 73 ? 10.903 -8.531 -21.216 1.00 72.94 73 ASP A C 1
ATOM 574 O O . ASP A 1 73 ? 10.262 -8.691 -20.176 1.00 72.94 73 ASP A O 1
ATOM 578 N N . HIS A 1 74 ? 11.445 -7.359 -21.551 1.00 77.88 74 HIS A N 1
ATOM 579 C CA . HIS A 1 74 ? 11.276 -6.157 -20.744 1.00 77.88 74 HIS A CA 1
ATOM 580 C C . HIS A 1 74 ? 9.792 -5.768 -20.640 1.00 77.88 74 HIS A C 1
ATOM 582 O O . HIS A 1 74 ? 9.310 -5.439 -19.561 1.00 77.88 74 HIS A O 1
ATOM 588 N N . ASN A 1 75 ? 9.030 -5.894 -21.729 1.00 81.00 75 ASN A N 1
ATOM 589 C CA . ASN A 1 75 ? 7.594 -5.623 -21.746 1.00 81.00 75 ASN A CA 1
ATOM 590 C C . ASN A 1 75 ? 6.807 -6.631 -20.896 1.00 81.00 75 ASN A C 1
ATOM 592 O O . ASN A 1 75 ? 5.856 -6.230 -20.226 1.00 81.00 75 ASN A O 1
ATOM 596 N N . ARG A 1 76 ? 7.209 -7.911 -20.861 1.00 86.19 76 ARG A N 1
ATOM 597 C CA . ARG A 1 76 ? 6.609 -8.911 -19.958 1.00 86.19 76 ARG A CA 1
ATOM 598 C C . ARG A 1 76 ? 6.845 -8.565 -18.488 1.00 86.19 76 ARG A C 1
ATOM 600 O O . ARG A 1 76 ? 5.893 -8.571 -17.714 1.00 86.19 76 ARG A O 1
ATOM 607 N N . GLN A 1 77 ? 8.075 -8.209 -18.113 1.00 87.38 77 GLN A N 1
ATOM 608 C CA . GLN A 1 77 ? 8.399 -7.793 -16.740 1.00 87.38 77 GLN A CA 1
ATOM 609 C C . GLN A 1 77 ? 7.645 -6.520 -16.330 1.00 87.38 77 GLN A C 1
ATOM 611 O O . GLN A 1 77 ? 7.079 -6.459 -15.241 1.00 87.38 77 GLN A O 1
ATOM 616 N N . VAL A 1 78 ? 7.582 -5.526 -17.222 1.00 88.56 78 VAL A N 1
ATOM 617 C CA . VAL A 1 78 ? 6.803 -4.298 -17.008 1.00 88.56 78 VAL A CA 1
ATOM 618 C C . VAL A 1 78 ? 5.315 -4.608 -16.828 1.00 88.56 78 VAL A C 1
ATOM 620 O O . VAL A 1 78 ? 4.696 -4.065 -15.917 1.00 88.56 78 VAL A O 1
ATOM 623 N N . THR A 1 79 ? 4.745 -5.495 -17.648 1.00 90.06 79 THR A N 1
ATOM 624 C CA . THR A 1 79 ? 3.329 -5.892 -17.544 1.00 90.06 79 THR A CA 1
ATOM 625 C C . THR A 1 79 ? 3.045 -6.573 -16.208 1.00 90.06 79 THR A C 1
ATOM 627 O O . THR A 1 79 ? 2.145 -6.140 -15.496 1.00 90.06 79 THR A O 1
ATOM 630 N N . ALA A 1 80 ? 3.873 -7.543 -15.809 1.00 91.81 80 ALA A N 1
ATOM 631 C CA . ALA A 1 80 ? 3.733 -8.229 -14.524 1.00 91.81 80 ALA A CA 1
ATOM 632 C C . ALA A 1 80 ? 3.823 -7.263 -13.328 1.00 91.81 80 ALA A C 1
ATOM 634 O O . ALA A 1 80 ? 3.109 -7.421 -12.341 1.00 91.81 80 ALA A O 1
ATOM 635 N N . LEU A 1 81 ? 4.666 -6.227 -13.410 1.00 93.06 81 LEU A N 1
ATOM 636 C CA . LEU A 1 81 ? 4.734 -5.193 -12.373 1.00 93.06 81 LEU A CA 1
ATOM 637 C C . LEU A 1 81 ? 3.505 -4.284 -12.349 1.00 93.06 81 LEU A C 1
ATOM 639 O O . LEU A 1 81 ? 3.087 -3.864 -11.270 1.00 93.06 81 LEU A O 1
ATOM 643 N N . ILE A 1 82 ? 2.935 -3.974 -13.515 1.00 92.12 82 ILE A N 1
ATOM 644 C CA . ILE A 1 82 ? 1.689 -3.206 -13.623 1.00 92.12 82 ILE A CA 1
ATOM 645 C C . ILE A 1 82 ? 0.506 -4.002 -13.051 1.00 92.12 82 ILE A C 1
ATOM 647 O O . ILE A 1 82 ? -0.346 -3.424 -12.379 1.00 92.12 82 ILE A O 1
ATOM 651 N N . GLU A 1 83 ? 0.464 -5.312 -13.273 1.00 94.75 83 GLU A N 1
ATOM 652 C CA . GLU A 1 83 ? -0.538 -6.195 -12.670 1.00 94.75 83 GLU A CA 1
ATOM 653 C C . GLU A 1 83 ? -0.352 -6.264 -11.150 1.00 94.75 83 GLU A C 1
ATOM 655 O O . GLU A 1 83 ? -1.283 -5.969 -10.407 1.00 94.75 83 GLU A O 1
ATOM 660 N N . ALA A 1 84 ? 0.875 -6.495 -10.670 1.00 95.81 84 ALA A N 1
ATOM 661 C CA . ALA A 1 84 ? 1.157 -6.570 -9.237 1.00 95.81 84 ALA A CA 1
ATOM 662 C C . ALA A 1 84 ? 0.791 -5.281 -8.474 1.00 95.81 84 ALA A C 1
ATOM 664 O O . ALA A 1 84 ? 0.331 -5.337 -7.333 1.00 95.81 84 ALA A O 1
ATOM 665 N N . ILE A 1 85 ? 0.987 -4.100 -9.075 1.00 95.44 85 ILE A N 1
ATOM 666 C CA . ILE A 1 85 ? 0.582 -2.831 -8.448 1.00 95.44 85 ILE A CA 1
ATOM 667 C C . ILE A 1 85 ? -0.938 -2.618 -8.478 1.00 95.44 85 ILE A C 1
ATOM 669 O O . ILE A 1 85 ? -1.484 -1.967 -7.581 1.00 95.44 85 ILE A O 1
ATOM 673 N N . ASP A 1 86 ? -1.622 -3.159 -9.486 1.00 95.94 86 ASP A N 1
ATOM 674 C CA . ASP A 1 86 ? -3.082 -3.157 -9.562 1.00 95.94 86 ASP A CA 1
ATOM 675 C C . ASP A 1 86 ? -3.670 -4.108 -8.499 1.00 95.94 86 ASP A C 1
ATOM 677 O O . ASP A 1 86 ? -4.590 -3.705 -7.785 1.00 95.94 86 ASP A O 1
ATOM 681 N N . ASP A 1 87 ? -3.057 -5.272 -8.269 1.00 97.06 87 ASP A N 1
ATOM 682 C CA . ASP A 1 87 ? -3.435 -6.207 -7.198 1.00 97.06 87 ASP A CA 1
ATOM 683 C C . ASP A 1 87 ? -3.312 -5.572 -5.806 1.00 97.06 87 ASP A C 1
ATOM 685 O O . ASP A 1 87 ? -4.241 -5.637 -5.000 1.00 97.06 87 ASP A O 1
ATOM 689 N N . VAL A 1 88 ? -2.200 -4.878 -5.523 1.00 96.88 88 VAL A N 1
ATOM 690 C CA . VAL A 1 88 ? -2.025 -4.144 -4.251 1.00 96.88 88 VAL A CA 1
ATOM 691 C C . VAL A 1 88 ? -3.130 -3.108 -4.046 1.00 96.88 88 VAL A C 1
ATOM 693 O O . VAL A 1 88 ? -3.625 -2.929 -2.928 1.00 96.88 88 VAL A O 1
ATOM 696 N N . HIS A 1 89 ? -3.520 -2.412 -5.113 1.00 96.56 89 HIS A N 1
ATOM 697 C CA . HIS A 1 89 ? -4.609 -1.448 -5.053 1.00 96.56 89 HIS A CA 1
ATOM 698 C C . HIS A 1 89 ? -5.957 -2.126 -4.780 1.00 96.56 89 HIS A C 1
ATOM 700 O O . HIS A 1 89 ? -6.723 -1.609 -3.967 1.00 96.56 89 HIS A O 1
ATOM 706 N N . GLU A 1 90 ? -6.238 -3.282 -5.383 1.00 96.19 90 GLU A N 1
ATOM 707 C CA . GLU A 1 90 ? -7.476 -4.022 -5.120 1.00 96.19 90 GLU A CA 1
ATOM 708 C C . GLU A 1 90 ? -7.536 -4.593 -3.700 1.00 96.19 90 GLU A C 1
ATOM 710 O O . GLU A 1 90 ? -8.567 -4.447 -3.038 1.00 96.19 90 GLU A O 1
ATOM 715 N N . VAL A 1 91 ? -6.431 -5.133 -3.174 1.00 95.56 91 VAL A N 1
ATOM 716 C CA . VAL A 1 91 ? -6.334 -5.556 -1.763 1.00 95.56 91 VAL A CA 1
ATOM 717 C C . VAL A 1 91 ? -6.620 -4.375 -0.830 1.00 95.56 91 VAL A C 1
ATOM 719 O O . VAL A 1 91 ? -7.422 -4.482 0.103 1.00 95.56 91 VAL A O 1
ATOM 722 N N . LEU A 1 92 ? -6.034 -3.206 -1.109 1.00 95.50 92 LEU A N 1
ATOM 723 C CA . LEU A 1 92 ? -6.302 -1.994 -0.336 1.00 95.50 92 LEU A CA 1
ATOM 724 C C . LEU A 1 92 ? -7.757 -1.527 -0.467 1.00 95.50 92 LEU A C 1
ATOM 726 O O . LEU A 1 92 ? -8.355 -1.092 0.519 1.00 95.50 92 LEU A O 1
ATOM 730 N N . ARG A 1 93 ? -8.339 -1.602 -1.666 1.00 93.56 93 ARG A N 1
ATOM 731 C CA . ARG A 1 93 ? -9.733 -1.222 -1.917 1.00 93.56 93 ARG A CA 1
ATOM 732 C C . ARG A 1 93 ? -10.684 -2.116 -1.130 1.00 93.56 93 ARG A C 1
ATOM 734 O O . ARG A 1 93 ? -11.571 -1.597 -0.454 1.00 93.56 93 ARG A O 1
ATOM 741 N N . ALA A 1 94 ? -10.466 -3.430 -1.163 1.00 91.31 94 ALA A N 1
ATOM 742 C CA . ALA A 1 94 ? -11.226 -4.401 -0.383 1.00 91.31 94 ALA A CA 1
ATOM 743 C C . ALA A 1 94 ? -11.100 -4.127 1.122 1.00 91.31 94 ALA A C 1
ATOM 745 O O . ALA A 1 94 ? -12.112 -4.052 1.817 1.00 91.31 94 ALA A O 1
ATOM 746 N N . TYR A 1 95 ? -9.881 -3.870 1.607 1.00 89.81 95 TYR A N 1
ATOM 747 C CA . TYR A 1 95 ? -9.632 -3.472 2.992 1.00 89.81 95 TYR A CA 1
ATOM 748 C C . TYR A 1 95 ? -10.424 -2.218 3.395 1.00 89.81 95 TYR A C 1
ATOM 750 O O . TYR A 1 95 ? -11.091 -2.196 4.430 1.00 89.81 95 TYR A O 1
ATOM 758 N N . VAL A 1 96 ? -10.381 -1.162 2.580 1.00 89.50 96 VAL A N 1
ATOM 759 C CA . VAL A 1 96 ? -11.100 0.085 2.872 1.00 89.50 96 VAL A CA 1
ATOM 760 C C . VAL A 1 96 ? -12.608 -0.145 2.866 1.00 89.50 96 VAL A C 1
ATOM 762 O O . VAL A 1 96 ? -13.273 0.290 3.802 1.00 89.50 96 VAL A O 1
ATOM 765 N N . LEU A 1 97 ? -13.149 -0.842 1.866 1.00 86.81 97 LEU A N 1
ATOM 766 C CA . LEU A 1 97 ? -14.586 -1.109 1.776 1.00 86.81 97 LEU A CA 1
ATOM 767 C C . LEU A 1 97 ? -15.087 -1.951 2.946 1.00 86.81 97 LEU A C 1
ATOM 769 O O . LEU A 1 97 ? -16.107 -1.620 3.545 1.00 86.81 97 LEU A O 1
ATOM 773 N N . HIS A 1 98 ? -14.354 -3.007 3.296 1.00 81.62 98 HIS A N 1
ATOM 774 C CA . HIS A 1 98 ? -14.767 -3.920 4.353 1.00 81.62 98 HIS A CA 1
ATOM 775 C C . HIS A 1 98 ? -14.742 -3.251 5.733 1.00 81.62 98 HIS A C 1
ATOM 777 O O . HIS A 1 98 ? -15.599 -3.518 6.571 1.00 81.62 98 HIS A O 1
ATOM 783 N N . TRP A 1 99 ? -13.807 -2.323 5.955 1.00 78.06 99 TRP A N 1
ATOM 784 C CA . TRP A 1 99 ? -13.522 -1.804 7.290 1.00 78.06 99 TRP A CA 1
ATOM 785 C C . TRP A 1 99 ? -13.794 -0.307 7.487 1.00 78.06 99 TRP A C 1
ATOM 787 O O . TRP A 1 99 ? -13.367 0.271 8.490 1.00 78.06 99 TRP A O 1
ATOM 797 N N . SER A 1 100 ? -14.511 0.341 6.567 1.00 72.31 100 SER A N 1
ATOM 798 C CA . SER A 1 100 ? -14.930 1.747 6.722 1.00 72.31 100 SER A CA 1
ATOM 799 C C . SER A 1 100 ? -16.221 1.943 7.529 1.00 72.31 100 SER A C 1
ATOM 801 O O . SER A 1 100 ? -16.541 3.084 7.851 1.00 72.31 100 SER A O 1
ATOM 803 N N . ASN A 1 101 ? -16.922 0.872 7.918 1.00 57.44 101 ASN A N 1
ATOM 804 C CA . ASN A 1 101 ? -18.212 0.966 8.615 1.00 57.44 101 ASN A CA 1
ATOM 805 C C . ASN A 1 101 ? -18.080 0.995 10.152 1.00 57.44 101 ASN A C 1
ATOM 807 O O . ASN A 1 101 ? -17.150 0.431 10.731 1.00 57.44 101 ASN A O 1
ATOM 811 N N . GLY A 1 102 ? -19.029 1.668 10.815 1.00 56.81 102 GLY A N 1
ATOM 812 C CA . GLY A 1 102 ? -19.061 1.877 12.271 1.00 56.81 102 GLY A CA 1
ATOM 813 C C . GLY A 1 102 ? -19.289 0.615 13.118 1.00 56.81 102 GLY A C 1
ATOM 814 O O . GLY A 1 102 ? -18.940 0.616 14.295 1.00 56.81 102 GLY A O 1
ATOM 815 N N . ASP A 1 103 ? -19.771 -0.481 12.522 1.00 61.56 103 ASP A N 1
ATOM 816 C CA . ASP A 1 103 ? -20.056 -1.754 13.216 1.00 61.56 103 ASP A CA 1
ATOM 817 C C . ASP A 1 103 ? -18.805 -2.503 13.709 1.00 61.56 103 ASP A C 1
ATOM 819 O O . ASP A 1 103 ? -18.893 -3.450 14.494 1.00 61.56 103 ASP A O 1
ATOM 823 N N . ASN A 1 104 ? -17.609 -2.061 13.310 1.00 66.62 104 ASN A N 1
ATOM 824 C CA . ASN A 1 104 ? -16.345 -2.708 13.673 1.00 66.62 104 ASN A CA 1
ATOM 825 C C . ASN A 1 104 ? -16.039 -2.666 15.175 1.00 66.62 104 ASN A C 1
ATOM 827 O O . ASN A 1 104 ? -15.235 -3.467 15.649 1.00 66.62 104 ASN A O 1
ATOM 831 N N . ALA A 1 105 ? -16.675 -1.771 15.938 1.00 65.69 105 ALA A N 1
ATOM 832 C CA . ALA A 1 105 ? -16.527 -1.737 17.391 1.00 65.69 105 ALA A CA 1
ATOM 833 C C . ALA A 1 105 ? -17.032 -3.034 18.054 1.00 65.69 105 ALA A C 1
ATOM 835 O O . ALA A 1 105 ? -16.418 -3.507 19.008 1.00 65.69 105 ALA A O 1
ATOM 836 N N . ALA A 1 106 ? -18.094 -3.647 17.514 1.00 73.81 106 ALA A N 1
ATOM 837 C CA . ALA A 1 106 ? -18.680 -4.875 18.057 1.00 73.81 106 ALA A CA 1
ATOM 838 C C . ALA A 1 106 ? -17.858 -6.137 17.733 1.00 73.81 106 ALA A C 1
ATOM 840 O O . ALA A 1 106 ? -17.932 -7.128 18.453 1.00 73.81 106 ALA A O 1
ATOM 841 N N . ARG A 1 107 ? -17.050 -6.100 16.666 1.00 79.88 107 ARG A N 1
ATOM 842 C CA . ARG A 1 107 ? -16.196 -7.213 16.208 1.00 79.88 107 ARG A CA 1
ATOM 843 C C . ARG A 1 107 ? -14.724 -6.817 16.171 1.00 79.88 107 ARG A C 1
ATOM 845 O O . ARG A 1 107 ? -13.981 -7.191 15.265 1.00 79.88 107 ARG A O 1
ATOM 852 N N . TRP A 1 108 ? -14.313 -6.027 17.161 1.00 83.06 108 TRP A N 1
ATOM 853 C CA . TRP A 1 108 ? -12.993 -5.411 17.176 1.00 83.06 108 TRP A CA 1
ATOM 854 C C . TRP A 1 108 ? -11.829 -6.405 17.035 1.00 83.06 108 TRP A C 1
ATOM 856 O O . TRP A 1 108 ? -10.945 -6.130 16.224 1.00 83.06 108 TRP A O 1
ATOM 866 N N . PRO A 1 109 ? -11.808 -7.554 17.743 1.00 85.50 109 PRO A N 1
ATOM 867 C CA . PRO A 1 109 ? -10.701 -8.503 17.621 1.00 85.50 109 PRO A CA 1
ATOM 868 C C . PRO A 1 109 ? -10.546 -9.064 16.198 1.00 85.50 109 PRO A C 1
ATOM 870 O O . PRO A 1 109 ? -9.433 -9.089 15.671 1.00 85.50 109 PRO A O 1
ATOM 873 N N . ASP A 1 110 ? -11.658 -9.428 15.547 1.00 85.81 110 ASP A N 1
ATOM 874 C CA . ASP A 1 110 ? -11.667 -9.919 14.161 1.00 85.81 110 ASP A CA 1
ATOM 875 C C . ASP A 1 110 ? -11.134 -8.847 13.203 1.00 85.81 110 ASP A C 1
ATOM 877 O O . ASP A 1 110 ? -10.263 -9.112 12.369 1.00 85.81 110 ASP A O 1
ATOM 881 N N . TYR A 1 111 ? -11.630 -7.614 13.359 1.00 85.56 111 TYR A N 1
ATOM 882 C CA . TYR A 1 111 ? -11.173 -6.471 12.576 1.00 85.56 111 TYR A CA 1
ATOM 883 C C . TYR A 1 111 ? -9.672 -6.240 12.753 1.00 85.56 111 TYR A C 1
ATOM 885 O O . TYR A 1 111 ? -8.948 -6.098 11.769 1.00 85.56 111 TYR A O 1
ATOM 893 N N . GLN A 1 112 ? -9.194 -6.199 13.996 1.00 88.12 112 GLN A N 1
ATOM 894 C CA . GLN A 1 112 ? -7.802 -5.907 14.325 1.00 88.12 112 GLN A CA 1
ATOM 895 C C . GLN A 1 112 ? -6.851 -6.932 13.693 1.00 88.12 112 GLN A C 1
ATOM 897 O O . GLN A 1 112 ? -5.847 -6.539 13.085 1.00 88.12 112 GLN A O 1
ATOM 902 N N . ALA A 1 113 ? -7.175 -8.225 13.799 1.00 89.50 113 ALA A N 1
ATOM 903 C CA . ALA A 1 113 ? -6.376 -9.304 13.224 1.00 89.50 113 ALA A CA 1
ATOM 904 C C . ALA A 1 113 ? -6.353 -9.238 11.687 1.00 89.50 113 ALA A C 1
ATOM 906 O O . ALA A 1 113 ? -5.276 -9.199 11.085 1.00 89.50 113 ALA A O 1
ATOM 907 N N . ALA A 1 114 ? -7.525 -9.142 11.052 1.00 90.25 114 ALA A N 1
ATOM 908 C CA . ALA A 1 114 ? -7.637 -9.086 9.595 1.00 90.25 114 ALA A CA 1
ATOM 909 C C . ALA A 1 114 ? -6.998 -7.816 9.004 1.00 90.25 114 ALA A C 1
ATOM 911 O O . ALA A 1 114 ? -6.296 -7.875 7.990 1.00 90.25 114 ALA A O 1
ATOM 912 N N . ALA A 1 115 ? -7.186 -6.666 9.658 1.00 90.81 115 ALA A N 1
ATOM 913 C CA . ALA A 1 115 ? -6.562 -5.410 9.261 1.00 90.81 115 ALA A CA 1
ATOM 914 C C . ALA A 1 115 ? -5.036 -5.494 9.334 1.00 90.81 115 ALA A C 1
ATOM 916 O O . ALA A 1 115 ? -4.363 -5.071 8.398 1.00 90.81 115 ALA A O 1
ATOM 917 N N . SER A 1 116 ? -4.491 -6.059 10.414 1.00 93.50 116 SER A N 1
ATOM 918 C CA . SER A 1 116 ? -3.040 -6.208 10.574 1.00 93.50 116 SER A CA 1
ATOM 919 C C . SER A 1 116 ? -2.446 -7.101 9.484 1.00 93.50 116 SER A C 1
ATOM 921 O O . SER A 1 116 ? -1.495 -6.688 8.823 1.00 93.50 116 SER A O 1
ATOM 923 N N . ALA A 1 117 ? -3.068 -8.257 9.223 1.00 95.06 117 ALA A N 1
ATOM 924 C CA . ALA A 1 117 ? -2.635 -9.183 8.177 1.00 95.06 117 ALA A CA 1
ATOM 925 C C . ALA A 1 117 ? -2.656 -8.542 6.778 1.00 95.06 117 ALA A C 1
ATOM 927 O O . ALA A 1 117 ? -1.697 -8.672 6.017 1.00 95.06 117 ALA A O 1
ATOM 928 N N . THR A 1 118 ? -3.713 -7.784 6.465 1.00 95.25 118 THR A N 1
ATOM 929 C CA . THR A 1 118 ? -3.829 -7.085 5.174 1.00 95.25 118 THR A CA 1
ATOM 930 C C . THR A 1 118 ? -2.749 -6.011 5.013 1.00 95.25 118 THR A C 1
ATOM 932 O O . THR A 1 118 ? -2.165 -5.849 3.944 1.00 95.25 118 THR A O 1
ATOM 935 N N . LEU A 1 119 ? -2.442 -5.273 6.084 1.00 96.25 119 LEU A N 1
ATOM 936 C CA . LEU A 1 119 ? -1.376 -4.270 6.067 1.00 96.25 119 LEU A CA 1
ATOM 937 C C . LEU A 1 119 ? 0.010 -4.908 5.867 1.00 96.25 119 LEU A C 1
ATOM 939 O O . LEU A 1 119 ? 0.824 -4.358 5.125 1.00 96.25 119 LEU A O 1
ATOM 943 N N . ASP A 1 120 ? 0.265 -6.073 6.469 1.00 97.56 120 ASP A N 1
ATOM 944 C CA . ASP A 1 120 ? 1.505 -6.836 6.265 1.00 97.56 120 ASP A CA 1
ATOM 945 C C . ASP A 1 120 ? 1.640 -7.365 4.830 1.00 97.56 120 ASP A C 1
ATOM 947 O O . ASP A 1 120 ? 2.738 -7.393 4.266 1.00 97.56 120 ASP A O 1
ATOM 951 N N . GLU A 1 121 ? 0.535 -7.791 4.219 1.00 97.69 121 GLU A N 1
ATOM 952 C CA . GLU A 1 121 ? 0.488 -8.181 2.809 1.00 97.69 121 GLU A CA 1
ATOM 953 C C . GLU A 1 121 ? 0.843 -7.007 1.890 1.00 97.69 121 GLU A C 1
ATOM 955 O O . GLU A 1 121 ? 1.788 -7.113 1.101 1.00 97.69 121 GLU A O 1
ATOM 960 N N . ILE A 1 122 ? 0.176 -5.860 2.061 1.00 97.75 122 ILE A N 1
ATOM 961 C CA . ILE A 1 122 ? 0.452 -4.642 1.286 1.00 97.75 122 ILE A CA 1
ATOM 962 C C . ILE A 1 122 ? 1.915 -4.216 1.463 1.00 97.75 122 ILE A C 1
ATOM 964 O O . ILE A 1 122 ? 2.592 -3.916 0.479 1.00 97.75 122 ILE A O 1
ATOM 968 N N . ALA A 1 123 ? 2.441 -4.223 2.692 1.00 98.31 123 ALA A N 1
ATOM 969 C CA . ALA A 1 123 ? 3.827 -3.842 2.956 1.00 98.31 123 ALA A CA 1
ATOM 970 C C . ALA A 1 123 ? 4.832 -4.75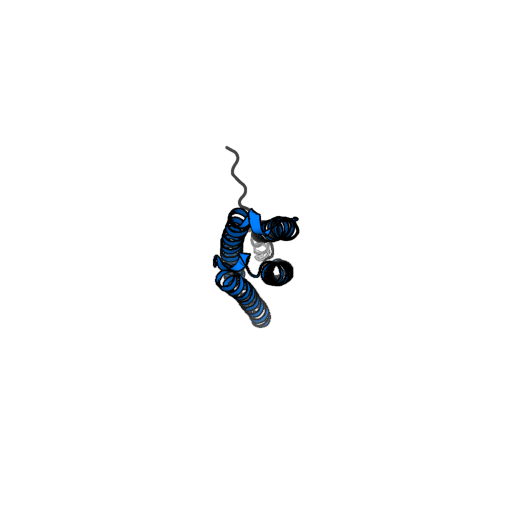9 2.241 1.00 98.31 123 ALA A C 1
ATOM 972 O O . ALA A 1 123 ? 5.811 -4.278 1.665 1.00 98.31 123 ALA A O 1
ATOM 973 N N . ARG A 1 124 ? 4.607 -6.080 2.258 1.00 98.50 124 ARG A N 1
ATOM 974 C CA . ARG A 1 124 ? 5.456 -7.046 1.539 1.00 98.50 124 ARG A CA 1
ATOM 975 C C . ARG A 1 124 ? 5.394 -6.831 0.029 1.00 98.50 124 ARG A C 1
ATOM 977 O O . ARG A 1 124 ? 6.444 -6.772 -0.611 1.00 98.50 124 ARG A O 1
ATOM 984 N N . ALA A 1 125 ? 4.195 -6.661 -0.520 1.00 97.88 125 ALA A N 1
ATOM 985 C CA . ALA A 1 125 ? 4.004 -6.449 -1.949 1.00 97.88 125 ALA A CA 1
ATOM 986 C C . ALA A 1 125 ? 4.651 -5.138 -2.425 1.00 97.88 125 ALA A C 1
ATOM 988 O O . ALA A 1 125 ? 5.411 -5.147 -3.390 1.00 97.88 125 ALA A O 1
ATOM 989 N N . VAL A 1 126 ? 4.456 -4.032 -1.697 1.00 97.94 126 VAL A N 1
ATOM 990 C CA . VAL A 1 126 ? 5.073 -2.732 -2.015 1.00 97.94 126 VAL A CA 1
ATOM 991 C C . VAL A 1 126 ? 6.600 -2.808 -1.984 1.00 97.94 126 VAL A C 1
ATOM 993 O O . VAL A 1 126 ? 7.248 -2.267 -2.880 1.00 97.94 126 VAL A O 1
ATOM 996 N N . ARG A 1 127 ? 7.204 -3.508 -1.010 1.00 98.12 127 ARG A N 1
ATOM 997 C CA . ARG A 1 127 ? 8.666 -3.716 -0.982 1.00 98.12 127 ARG A CA 1
ATOM 998 C C . ARG A 1 127 ? 9.152 -4.466 -2.219 1.00 98.12 127 ARG A C 1
ATOM 1000 O O . ARG A 1 127 ? 10.109 -4.022 -2.847 1.00 98.12 127 ARG A O 1
ATOM 1007 N N . ARG A 1 128 ? 8.478 -5.563 -2.579 1.00 97.25 128 ARG A N 1
ATOM 1008 C CA . ARG A 1 128 ? 8.823 -6.371 -3.755 1.00 97.25 128 ARG A CA 1
ATOM 1009 C C . ARG A 1 128 ? 8.715 -5.559 -5.046 1.00 97.25 128 ARG A C 1
ATOM 1011 O O . ARG A 1 128 ? 9.691 -5.466 -5.777 1.00 97.25 128 ARG A O 1
ATOM 1018 N N . ILE A 1 129 ? 7.574 -4.907 -5.273 1.00 95.44 129 ILE A N 1
ATOM 1019 C CA . ILE A 1 129 ? 7.339 -4.081 -6.467 1.00 95.44 129 ILE A CA 1
ATOM 1020 C C . ILE A 1 129 ? 8.381 -2.967 -6.562 1.00 95.44 129 ILE A C 1
ATOM 1022 O O . ILE A 1 129 ? 8.881 -2.687 -7.645 1.00 95.44 129 ILE A O 1
ATOM 1026 N N . SER A 1 130 ? 8.740 -2.341 -5.440 1.00 95.12 130 SER A N 1
ATOM 1027 C CA . SER A 1 130 ? 9.746 -1.276 -5.430 1.00 95.12 130 SER A CA 1
ATOM 1028 C C . SER A 1 130 ? 11.139 -1.787 -5.780 1.00 95.12 130 SER A C 1
ATOM 1030 O O . SER A 1 130 ? 11.845 -1.124 -6.534 1.00 95.12 130 SER A O 1
ATOM 1032 N N . ALA A 1 131 ? 11.528 -2.955 -5.264 1.00 94.00 131 ALA A N 1
ATOM 1033 C CA . ALA A 1 131 ? 12.797 -3.584 -5.614 1.00 94.00 131 ALA A CA 1
ATOM 1034 C C . ALA A 1 131 ? 12.843 -3.924 -7.111 1.00 94.00 131 ALA A C 1
ATOM 1036 O O . ALA A 1 131 ? 13.777 -3.522 -7.802 1.00 94.00 131 ALA A O 1
ATOM 1037 N N . ASP A 1 132 ? 11.793 -4.564 -7.623 1.00 92.62 132 ASP A N 1
ATOM 1038 C CA . ASP A 1 132 ? 11.691 -4.955 -9.029 1.00 92.62 132 ASP A CA 1
ATOM 1039 C C . ASP A 1 132 ? 11.667 -3.719 -9.950 1.00 92.62 132 ASP A C 1
ATOM 1041 O O . ASP A 1 132 ? 12.440 -3.633 -10.905 1.00 92.62 132 ASP A O 1
ATOM 1045 N N . ALA A 1 133 ? 10.863 -2.699 -9.631 1.00 90.44 133 ALA A N 1
ATOM 1046 C CA . ALA A 1 133 ? 10.782 -1.463 -10.408 1.00 90.44 133 ALA A CA 1
ATOM 1047 C C . ALA A 1 133 ? 12.094 -0.659 -10.393 1.00 90.44 133 ALA A C 1
ATOM 1049 O O . ALA A 1 133 ? 12.426 -0.033 -11.400 1.00 90.44 133 ALA A O 1
ATOM 1050 N N . ALA A 1 134 ? 12.864 -0.691 -9.300 1.00 89.75 134 ALA A N 1
ATOM 1051 C CA . ALA A 1 134 ? 14.169 -0.030 -9.236 1.00 89.75 134 ALA A CA 1
ATOM 1052 C C . ALA A 1 134 ? 15.169 -0.620 -10.245 1.00 89.75 134 ALA A C 1
ATOM 1054 O O . ALA A 1 134 ? 15.965 0.126 -10.811 1.00 89.75 134 ALA A O 1
ATOM 1055 N N . THR A 1 135 ? 15.092 -1.925 -10.538 1.00 88.25 135 THR A N 1
ATOM 1056 C CA . THR A 1 135 ? 15.942 -2.556 -11.569 1.00 88.25 135 THR A CA 1
ATOM 1057 C C . THR A 1 135 ? 15.602 -2.099 -12.991 1.00 88.25 135 THR A C 1
ATOM 1059 O O . THR A 1 135 ? 16.459 -2.122 -13.873 1.00 88.25 135 THR A O 1
ATOM 1062 N N . LEU A 1 136 ? 14.361 -1.653 -13.216 1.00 85.88 136 LEU A N 1
ATOM 1063 C CA . LEU A 1 136 ? 13.844 -1.261 -14.532 1.00 85.88 136 LEU A CA 1
ATOM 1064 C C . LEU A 1 136 ? 13.863 0.249 -14.779 1.00 85.88 136 LEU A C 1
ATOM 1066 O O . LEU A 1 136 ? 13.720 0.685 -15.922 1.00 85.88 136 LEU A O 1
ATOM 1070 N N . LEU A 1 137 ? 14.028 1.048 -13.726 1.00 82.94 137 LEU A N 1
ATOM 1071 C CA . LEU A 1 137 ? 14.089 2.505 -13.779 1.00 82.94 137 LEU A CA 1
ATOM 1072 C C . LEU A 1 137 ? 15.528 2.977 -13.523 1.00 82.94 137 LEU A C 1
ATOM 1074 O O . LEU A 1 137 ? 15.768 3.594 -12.484 1.00 82.94 137 LEU A O 1
ATOM 1078 N N . PRO A 1 138 ? 16.495 2.713 -14.428 1.00 68.25 138 PRO A N 1
ATOM 1079 C CA . PRO A 1 138 ? 17.838 3.235 -14.243 1.00 68.25 138 PRO A CA 1
ATOM 1080 C C . PRO A 1 138 ? 17.787 4.763 -14.213 1.00 68.25 138 PRO A C 1
ATOM 1082 O O . PRO A 1 138 ? 16.954 5.385 -14.890 1.00 68.25 138 PRO A O 1
ATOM 1085 N N . ASP A 1 139 ? 18.702 5.369 -13.457 1.00 61.97 139 ASP A N 1
ATOM 1086 C CA . ASP A 1 139 ? 18.974 6.789 -13.619 1.00 61.97 139 ASP A CA 1
ATOM 1087 C C . ASP A 1 139 ? 19.225 7.043 -15.103 1.00 61.97 139 ASP A C 1
ATOM 1089 O O . ASP A 1 139 ? 19.985 6.327 -15.766 1.00 61.97 139 ASP A O 1
ATOM 1093 N N . ALA A 1 140 ? 18.521 8.029 -15.658 1.00 49.53 140 ALA A N 1
ATOM 1094 C CA . ALA A 1 140 ? 18.852 8.502 -16.984 1.00 49.53 140 ALA A CA 1
ATOM 1095 C C . ALA A 1 140 ? 20.337 8.874 -16.939 1.00 49.53 140 ALA A C 1
ATOM 1097 O O . ALA A 1 140 ? 20.709 9.796 -16.215 1.00 49.53 140 ALA A O 1
ATOM 1098 N N . ALA A 1 141 ? 21.184 8.142 -17.672 1.00 43.19 141 ALA A N 1
ATOM 1099 C CA . ALA A 1 141 ? 22.546 8.589 -17.905 1.00 43.19 141 ALA A CA 1
ATOM 1100 C C . ALA A 1 141 ? 22.455 10.059 -18.349 1.00 43.19 141 ALA A C 1
ATOM 1102 O O . ALA A 1 141 ? 21.609 10.363 -19.206 1.00 43.19 141 ALA A O 1
ATOM 1103 N N . PRO A 1 142 ? 23.240 10.979 -17.758 1.00 39.22 142 PRO A N 1
ATOM 1104 C CA . PRO A 1 142 ? 23.181 12.376 -18.150 1.00 39.22 142 PRO A CA 1
ATOM 1105 C C . PRO A 1 142 ? 23.354 12.469 -19.676 1.00 39.22 142 PRO A C 1
ATOM 1107 O O . PRO A 1 142 ? 24.141 11.704 -20.247 1.00 39.22 142 PRO A O 1
ATOM 1110 N N . PRO A 1 143 ? 22.613 13.351 -20.371 1.00 43.06 143 PRO A N 1
ATOM 1111 C CA . PRO A 1 143 ? 22.761 13.538 -21.808 1.00 43.06 143 PRO A CA 1
ATOM 1112 C C . PRO A 1 143 ? 24.129 14.172 -22.076 1.00 43.06 143 PRO A C 1
ATOM 1114 O O . PRO A 1 143 ? 24.275 15.385 -22.133 1.00 43.06 143 PRO A O 1
ATOM 1117 N N . GLY A 1 144 ? 25.163 13.345 -22.179 1.00 41.94 144 GLY A N 1
ATOM 1118 C CA . GLY A 1 144 ? 26.532 13.829 -22.263 1.00 41.94 144 GLY A CA 1
ATOM 1119 C C . GLY A 1 144 ? 27.517 12.685 -22.389 1.00 41.94 144 GLY A C 1
ATOM 1120 O O . GLY A 1 144 ? 28.270 12.441 -21.463 1.00 41.94 144 GLY A O 1
ATOM 1121 N N . ASN A 1 145 ? 27.453 11.954 -23.508 1.00 43.28 145 ASN A N 1
ATOM 1122 C CA . ASN A 1 145 ? 28.627 11.284 -24.097 1.00 43.28 145 ASN A CA 1
ATOM 1123 C C . ASN A 1 145 ? 28.385 10.644 -25.476 1.00 43.28 145 ASN A C 1
ATOM 1125 O O . ASN A 1 145 ? 29.311 10.099 -26.061 1.00 43.28 145 ASN A O 1
ATOM 1129 N N . ARG A 1 146 ? 27.193 10.772 -26.080 1.00 44.69 146 ARG A N 1
ATOM 1130 C CA . ARG A 1 146 ? 26.980 10.348 -27.482 1.00 44.69 146 ARG A CA 1
ATOM 1131 C C . ARG A 1 146 ? 27.514 11.322 -28.545 1.00 44.69 146 ARG A C 1
ATOM 1133 O O . ARG A 1 146 ? 27.409 11.023 -29.726 1.00 44.69 146 ARG A O 1
ATOM 1140 N N . ALA A 1 147 ? 28.093 12.460 -28.155 1.00 45.94 147 ALA A N 1
ATOM 1141 C CA . ALA A 1 147 ? 28.539 13.495 -29.095 1.00 45.94 147 ALA A CA 1
ATOM 1142 C C . ALA A 1 147 ? 30.041 13.455 -29.455 1.00 45.94 147 ALA A C 1
ATOM 1144 O O . ALA A 1 147 ? 30.468 14.251 -30.286 1.00 45.94 147 ALA A O 1
ATOM 1145 N N . VAL A 1 148 ? 30.853 12.559 -28.875 1.00 46.72 148 VAL A N 1
ATOM 1146 C CA . VAL A 1 148 ? 32.321 12.591 -29.080 1.00 46.72 148 VAL A CA 1
ATOM 1147 C C . VAL A 1 148 ? 32.828 11.532 -30.073 1.00 46.72 148 VAL A C 1
ATOM 1149 O O . VAL A 1 148 ? 33.905 11.697 -30.636 1.00 46.72 148 VAL A O 1
ATOM 1152 N N . GLU A 1 149 ? 32.045 10.502 -30.408 1.00 41.28 149 GLU A N 1
ATOM 1153 C CA . GLU A 1 149 ? 32.516 9.430 -31.309 1.00 41.28 149 GLU A CA 1
ATOM 1154 C C . GLU A 1 149 ? 32.256 9.649 -32.810 1.00 41.28 149 GLU A C 1
ATOM 1156 O O . GLU A 1 149 ? 32.774 8.893 -33.625 1.00 41.28 149 GLU A O 1
ATOM 1161 N N . GLN A 1 150 ? 31.553 10.710 -33.227 1.00 46.97 150 GLN A N 1
ATOM 1162 C CA . GLN A 1 150 ? 31.348 10.992 -34.664 1.00 46.97 150 GLN A CA 1
ATOM 1163 C C . GLN A 1 150 ? 32.396 11.926 -35.296 1.00 46.97 150 GLN A C 1
ATOM 1165 O O . GLN A 1 150 ? 32.293 12.261 -36.472 1.00 46.97 150 GLN A O 1
ATOM 1170 N N . ARG A 1 151 ? 33.453 12.312 -34.568 1.00 45.69 151 ARG A N 1
ATOM 1171 C CA . ARG A 1 151 ? 34.604 13.051 -35.128 1.00 45.69 151 ARG A CA 1
ATOM 1172 C C . ARG A 1 151 ? 35.867 12.192 -35.172 1.00 45.69 151 ARG A C 1
ATOM 1174 O O . ARG A 1 151 ? 36.908 12.578 -34.656 1.00 45.69 151 ARG A O 1
ATOM 1181 N N . LYS A 1 152 ? 35.785 11.014 -35.790 1.00 51.88 152 LYS A N 1
ATOM 1182 C CA . LYS A 1 152 ? 36.973 10.244 -36.192 1.00 51.88 152 LYS A CA 1
ATOM 1183 C C . LYS A 1 152 ? 36.771 9.470 -37.495 1.00 51.88 152 LYS A C 1
ATOM 1185 O O . LYS A 1 152 ? 37.212 8.341 -37.594 1.00 51.88 152 LYS A O 1
ATOM 1190 N N . VAL A 1 153 ? 36.167 10.072 -38.520 1.00 51.62 153 VAL A N 1
ATOM 1191 C CA . VAL A 1 153 ? 36.440 9.662 -39.909 1.00 51.62 153 VAL A CA 1
ATOM 1192 C C . VAL A 1 153 ? 36.281 10.871 -40.825 1.00 51.62 153 VAL A C 1
ATOM 1194 O O . VAL A 1 153 ? 35.164 11.306 -41.075 1.00 51.62 153 VAL A O 1
ATOM 1197 N N . LEU A 1 154 ? 37.403 11.403 -41.305 1.00 42.69 154 LEU A N 1
ATOM 1198 C CA . LEU A 1 154 ? 37.596 11.810 -42.701 1.00 42.69 154 LEU A CA 1
ATOM 1199 C C . LEU A 1 154 ? 39.073 12.201 -42.875 1.00 42.69 154 LEU A C 1
ATOM 1201 O O . LEU A 1 154 ? 39.508 13.173 -42.255 1.00 42.69 154 LEU A O 1
ATOM 1205 N N . PRO A 1 155 ? 39.858 11.439 -43.654 1.00 55.59 155 PRO A N 1
ATOM 1206 C CA . PRO A 1 155 ? 41.158 11.890 -44.116 1.00 55.59 155 PRO A CA 1
ATOM 1207 C C . PRO A 1 155 ? 40.961 12.800 -45.335 1.00 55.59 155 PRO A C 1
ATOM 1209 O O . PRO A 1 155 ? 40.246 12.430 -46.269 1.00 55.59 155 PRO A O 1
ATOM 1212 N N . LEU A 1 156 ? 41.609 13.962 -45.322 1.00 44.12 156 LEU A N 1
ATOM 1213 C CA . LEU A 1 156 ? 42.040 14.680 -46.520 1.00 44.12 156 LEU A CA 1
ATOM 1214 C C . LEU A 1 156 ? 43.473 15.146 -46.281 1.00 44.12 156 LEU A C 1
ATOM 1216 O O . LEU A 1 156 ? 43.703 15.757 -45.212 1.00 44.12 156 LEU A O 1
#

Foldseek 3Di:
DPDDPDDFLLRVLVVLLVQLLVLLVVLLVLLPDDPSLVVVVVNVVSLVSNLVSLVVSLVSLLVLLVVQDDDPVSVVLSVVLNVLSVVLNVLSVCLCVVPVDPCCSVVVVVNSVVNNVSSVVSSVSSVVSSVSSCVRRDGDDPPPDPPPPVPPDDDD

Radius of gyration: 21.45 Å; chains: 1; bounding box: 62×41×71 Å

pLDDT: mean 82.53, std 17.46, range [37.28, 98.5]

Organism: NCBI:txid869719

Sequence (156 aa):
MTGKMQQTKPERLASWTAAILRIIEDKQVLLRLPAASTHVPALASHRWQLTKAVCNYRWFVKSALAAHARSADHNRQVTALIEAIDDVHEVLRAYVLHWSNGDNAARWPDYQAAASATLDEIARAVRRISADAATLLPDAAPPGNRAVEQRKVLPL